Protein AF-E0S530-F1 (afdb_monomer)

Mean predicted aligned error: 7.77 Å

Solvent-accessible surface area (backbone atoms only — not comparable to full-atom values): 6742 Å² total; per-residue (Å²): 110,70,68,60,52,53,52,50,51,30,52,49,27,33,52,54,13,47,51,30,26,48,61,38,20,78,73,70,79,47,66,40,53,53,63,72,48,39,54,52,35,20,50,26,48,39,52,22,61,74,38,53,62,77,92,58,82,42,70,66,24,53,51,26,49,52,53,28,53,54,44,49,55,54,39,43,53,52,33,46,53,52,33,56,74,74,67,50,52,76,69,56,40,51,35,23,44,49,14,54,59,28,32,27,56,15,49,27,51,52,51,51,51,52,51,39,53,74,72,41,76,75,58,72,85,79,78,76,127

Structure (mmCIF, N/CA/C/O backbone):
data_AF-E0S530-F1
#
_entry.id   AF-E0S530-F1
#
loop_
_atom_site.group_PDB
_atom_site.id
_atom_site.type_symbol
_atom_site.label_atom_id
_atom_site.label_alt_id
_atom_site.label_comp_id
_atom_site.label_asym_id
_atom_site.label_entity_id
_atom_site.label_seq_id
_atom_site.pdbx_PDB_ins_code
_atom_site.Cartn_x
_atom_site.Cartn_y
_atom_site.Cartn_z
_atom_site.occupancy
_atom_site.B_iso_or_equiv
_atom_site.auth_seq_id
_atom_site.auth_comp_id
_atom_site.auth_asym_id
_atom_site.auth_atom_id
_atom_site.pdbx_PDB_model_num
ATOM 1 N N . MET A 1 1 ? 6.603 -20.401 -12.526 1.00 52.34 1 MET A N 1
ATOM 2 C CA . MET A 1 1 ? 6.529 -20.334 -11.047 1.00 52.34 1 MET A CA 1
ATOM 3 C C . MET A 1 1 ? 6.364 -18.906 -10.530 1.00 52.34 1 MET A C 1
ATOM 5 O O . MET A 1 1 ? 5.398 -18.676 -9.819 1.00 52.34 1 MET A O 1
ATOM 9 N N . ALA A 1 2 ? 7.199 -17.938 -10.933 1.00 64.62 2 ALA A N 1
ATOM 10 C CA . ALA A 1 2 ? 7.092 -16.543 -10.469 1.00 64.62 2 ALA A CA 1
ATOM 11 C C . ALA A 1 2 ? 5.698 -15.902 -10.675 1.00 64.62 2 ALA A C 1
ATOM 13 O O . ALA A 1 2 ? 5.158 -15.308 -9.751 1.00 64.62 2 ALA A O 1
ATOM 14 N N . GLY A 1 3 ? 5.066 -16.098 -11.840 1.00 64.12 3 GLY A N 1
ATOM 15 C CA . GLY A 1 3 ? 3.737 -15.532 -12.119 1.00 64.12 3 GLY A CA 1
ATOM 16 C C . GLY A 1 3 ? 2.609 -16.067 -11.225 1.00 64.12 3 GLY A C 1
ATOM 17 O O . GLY A 1 3 ? 1.749 -15.301 -10.809 1.00 64.12 3 GLY A O 1
ATOM 18 N N . PHE A 1 4 ? 2.636 -17.358 -10.870 1.00 70.44 4 PHE A N 1
ATOM 19 C CA . PHE A 1 4 ? 1.653 -17.955 -9.954 1.00 70.44 4 PHE A CA 1
ATOM 20 C C . PHE A 1 4 ? 1.797 -17.390 -8.536 1.00 70.44 4 PHE A C 1
ATOM 22 O O . PHE A 1 4 ? 0.803 -17.061 -7.900 1.00 70.44 4 PHE A O 1
ATOM 29 N N . ILE A 1 5 ? 3.037 -17.205 -8.071 1.00 75.38 5 ILE A N 1
ATOM 30 C CA . ILE A 1 5 ? 3.331 -16.613 -6.760 1.00 75.38 5 ILE A CA 1
ATOM 31 C C . ILE A 1 5 ? 2.816 -15.168 -6.693 1.00 75.38 5 ILE A C 1
ATOM 33 O O . ILE A 1 5 ? 2.154 -14.805 -5.726 1.00 75.38 5 ILE A O 1
ATOM 37 N N . ILE A 1 6 ? 3.043 -14.364 -7.738 1.00 71.81 6 ILE A N 1
ATOM 38 C CA . ILE A 1 6 ? 2.533 -12.983 -7.821 1.00 71.81 6 ILE A CA 1
ATOM 39 C C . ILE A 1 6 ? 0.999 -12.960 -7.783 1.00 71.81 6 ILE A C 1
ATOM 41 O O . ILE A 1 6 ? 0.418 -12.143 -7.074 1.00 71.81 6 ILE A O 1
ATOM 45 N N . LEU A 1 7 ? 0.342 -13.886 -8.487 1.00 71.94 7 LEU A N 1
ATOM 46 C CA . LEU A 1 7 ? -1.117 -14.029 -8.487 1.00 71.94 7 LEU A CA 1
ATOM 47 C C . LEU A 1 7 ? -1.667 -14.364 -7.096 1.00 71.94 7 LEU A C 1
ATOM 49 O O . LEU A 1 7 ? -2.623 -13.736 -6.645 1.00 71.94 7 LEU A O 1
ATOM 53 N N . VAL A 1 8 ? -1.042 -15.314 -6.396 1.00 77.19 8 VAL A N 1
ATOM 54 C CA . VAL A 1 8 ? -1.429 -15.692 -5.029 1.00 77.19 8 VAL A CA 1
ATOM 55 C C . VAL A 1 8 ? -1.219 -14.528 -4.060 1.00 77.19 8 VAL A C 1
ATOM 57 O O . VAL A 1 8 ? -2.103 -14.248 -3.254 1.00 77.19 8 VAL A O 1
ATOM 60 N N . ILE A 1 9 ? -0.097 -13.809 -4.163 1.00 75.19 9 ILE A N 1
ATOM 61 C CA . ILE A 1 9 ? 0.177 -12.625 -3.335 1.00 75.19 9 ILE A CA 1
ATOM 62 C C . ILE A 1 9 ? -0.850 -11.525 -3.612 1.00 75.19 9 ILE A C 1
ATOM 64 O O . ILE A 1 9 ? -1.372 -10.933 -2.671 1.00 75.19 9 ILE A O 1
ATOM 68 N N . MET A 1 10 ? -1.185 -11.269 -4.877 1.00 78.38 10 MET A N 1
ATOM 69 C CA . MET A 1 10 ? -2.173 -10.264 -5.271 1.00 78.38 10 MET A CA 1
ATOM 70 C C . MET A 1 10 ? -3.566 -10.587 -4.726 1.00 78.38 10 MET A C 1
ATOM 72 O O . MET A 1 10 ? -4.189 -9.736 -4.091 1.00 78.38 10 MET A O 1
ATOM 76 N N . ILE A 1 11 ? -4.051 -11.810 -4.953 1.00 79.06 11 ILE A N 1
ATOM 77 C CA . ILE A 1 11 ? -5.380 -12.234 -4.497 1.00 79.06 11 ILE A CA 1
ATOM 78 C C . ILE A 1 11 ? -5.413 -12.268 -2.969 1.00 79.06 11 ILE A C 1
ATOM 80 O O . ILE A 1 11 ? -6.341 -11.733 -2.370 1.00 79.06 11 ILE A O 1
ATOM 84 N N . GLY A 1 12 ? -4.384 -12.834 -2.335 1.00 80.31 12 GLY A N 1
ATOM 85 C CA . GLY A 1 12 ? -4.281 -12.926 -0.882 1.00 80.31 12 GLY A CA 1
ATOM 86 C C . GLY A 1 12 ? -4.242 -11.556 -0.207 1.00 80.31 12 GLY A C 1
ATOM 87 O O . GLY A 1 12 ? -5.035 -11.300 0.693 1.00 80.31 12 GLY A O 1
ATOM 88 N N . SER A 1 13 ? -3.375 -10.648 -0.664 1.00 79.88 13 SER A N 1
ATOM 89 C CA . SER A 1 13 ? -3.270 -9.290 -0.104 1.00 79.88 13 SER A CA 1
ATOM 90 C C . SER A 1 13 ? -4.552 -8.479 -0.298 1.00 79.88 13 SER A C 1
ATOM 92 O O . SER A 1 13 ? -5.013 -7.840 0.647 1.00 79.88 13 SER A O 1
ATOM 94 N N . SER A 1 14 ? -5.181 -8.571 -1.473 1.00 81.81 14 SER A N 1
ATOM 95 C CA . SER A 1 14 ? -6.445 -7.880 -1.754 1.00 81.81 14 SER A CA 1
ATOM 96 C C . SER A 1 14 ? -7.596 -8.437 -0.914 1.00 81.81 14 SER A C 1
ATOM 98 O O . SER A 1 14 ? -8.330 -7.670 -0.297 1.00 81.81 14 SER A O 1
ATOM 100 N N . ALA A 1 15 ? -7.743 -9.765 -0.841 1.00 81.56 15 ALA A N 1
ATOM 101 C CA . ALA A 1 15 ? -8.833 -10.412 -0.111 1.00 81.56 15 ALA A CA 1
ATOM 102 C C . ALA A 1 15 ? -8.708 -10.222 1.407 1.00 81.56 15 ALA A C 1
ATOM 104 O O . ALA A 1 15 ? -9.684 -9.860 2.062 1.00 81.56 15 ALA A O 1
ATOM 105 N N . VAL A 1 16 ? -7.508 -10.415 1.965 1.00 84.19 16 VAL A N 1
ATOM 106 C CA . VAL A 1 16 ? -7.248 -10.219 3.401 1.00 84.19 16 VAL A CA 1
ATOM 107 C C . VAL A 1 16 ? -7.398 -8.748 3.778 1.00 84.19 16 VAL A C 1
ATOM 109 O O . VAL A 1 16 ? -8.044 -8.429 4.776 1.00 84.19 16 VAL A O 1
ATOM 112 N N . GLY A 1 17 ? -6.856 -7.845 2.960 1.00 80.12 17 GLY A N 1
ATOM 113 C CA . GLY A 1 17 ? -6.990 -6.412 3.177 1.00 80.12 17 GLY A CA 1
ATOM 114 C C . GLY A 1 17 ? -8.447 -5.943 3.123 1.00 80.12 17 GLY A C 1
ATOM 115 O O . GLY A 1 17 ? -8.880 -5.186 3.991 1.00 80.12 17 GLY A O 1
ATOM 116 N N . TYR A 1 18 ? -9.229 -6.451 2.166 1.00 83.94 18 TYR A N 1
ATOM 117 C CA . TYR A 1 18 ? -10.654 -6.135 2.045 1.00 83.94 18 TYR A CA 1
ATOM 118 C C . TYR A 1 18 ? -11.457 -6.682 3.225 1.00 83.94 18 TYR A C 1
ATOM 120 O O . TYR A 1 18 ? -12.280 -5.967 3.792 1.00 83.94 18 TYR A O 1
ATOM 128 N N . TYR A 1 19 ? -11.184 -7.923 3.637 1.00 85.44 19 TYR A N 1
ATOM 129 C CA . TYR A 1 19 ? -11.827 -8.539 4.794 1.00 85.44 19 TYR A CA 1
ATOM 130 C C . TYR A 1 19 ? -11.589 -7.732 6.078 1.00 85.44 19 TYR A C 1
ATOM 132 O O . TYR A 1 19 ? -12.530 -7.471 6.827 1.00 85.44 19 TYR A O 1
ATOM 140 N N . PHE A 1 20 ? -10.354 -7.287 6.321 1.00 84.31 20 PHE A N 1
ATOM 141 C CA . PHE A 1 20 ? -10.040 -6.462 7.487 1.00 84.31 20 PHE A CA 1
ATOM 142 C C . PHE A 1 20 ? -10.670 -5.074 7.426 1.00 84.31 20 PHE A C 1
ATOM 144 O O . PHE A 1 20 ? -11.195 -4.626 8.445 1.00 84.31 20 PHE A O 1
ATOM 151 N N . ASN A 1 21 ? -10.670 -4.419 6.261 1.00 84.56 21 ASN A N 1
ATOM 152 C CA . ASN A 1 21 ? -11.334 -3.125 6.120 1.00 84.56 21 ASN A CA 1
ATOM 153 C C . ASN A 1 21 ? -12.842 -3.247 6.356 1.00 84.56 21 ASN A C 1
ATOM 155 O O . ASN A 1 21 ? -13.401 -2.473 7.121 1.00 84.56 21 ASN A O 1
ATOM 159 N N . ARG A 1 22 ? -13.484 -4.260 5.767 1.00 83.19 22 ARG A N 1
ATOM 160 C CA . ARG A 1 22 ? -14.925 -4.470 5.907 1.00 83.19 22 ARG A CA 1
ATOM 161 C C . ARG A 1 22 ? -15.324 -4.853 7.329 1.00 83.19 22 ARG A C 1
ATOM 163 O O . ARG A 1 22 ? -16.273 -4.302 7.861 1.00 83.19 22 ARG A O 1
ATOM 170 N N . SER A 1 23 ? -14.547 -5.713 7.990 1.00 83.56 23 SER A N 1
ATOM 171 C CA . SER A 1 23 ? -14.772 -6.040 9.404 1.00 83.56 23 SER A CA 1
ATOM 172 C C . SER A 1 23 ? -14.628 -4.828 10.331 1.00 83.56 23 SER A C 1
ATOM 174 O O . SER A 1 23 ? -15.208 -4.842 11.417 1.00 83.56 23 SER A O 1
ATOM 176 N N . TYR A 1 24 ? -13.812 -3.840 9.962 1.00 81.44 24 TYR A N 1
ATOM 177 C CA . TYR A 1 24 ? -13.686 -2.589 10.703 1.00 81.44 24 TYR A CA 1
ATOM 178 C C . TYR A 1 24 ? -14.868 -1.661 10.397 1.00 81.44 24 TYR A C 1
ATOM 180 O O . TYR A 1 24 ? -15.516 -1.171 11.317 1.00 81.44 24 TYR A O 1
ATOM 188 N N . GLU A 1 25 ? -15.198 -1.487 9.119 1.00 84.69 25 GLU A N 1
ATOM 189 C CA . GLU A 1 25 ? -16.310 -0.656 8.648 1.00 84.69 25 GLU A CA 1
ATOM 190 C C . GLU A 1 25 ? -17.656 -1.112 9.224 1.00 84.69 25 GLU A C 1
ATOM 192 O O . GLU A 1 25 ? -18.409 -0.290 9.737 1.00 84.69 25 GLU A O 1
ATOM 197 N N . ASP A 1 26 ? -17.911 -2.422 9.276 1.00 85.69 26 ASP A N 1
ATOM 198 C CA . ASP A 1 26 ? -19.126 -2.988 9.878 1.00 85.69 26 ASP A CA 1
ATOM 199 C C . ASP A 1 26 ? -19.234 -2.693 11.392 1.00 85.69 26 ASP A C 1
ATOM 201 O O . ASP A 1 26 ? -20.335 -2.666 11.943 1.00 85.69 26 ASP A O 1
ATOM 205 N N . LYS A 1 27 ? -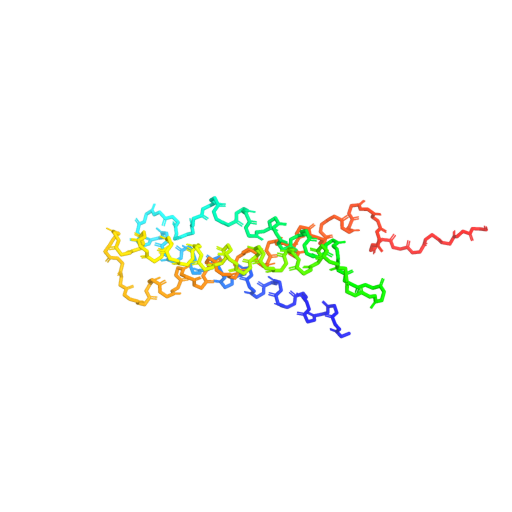18.105 -2.478 12.086 1.00 84.44 27 LYS A N 1
ATOM 206 C CA . LYS A 1 27 ? -18.067 -2.186 13.531 1.00 84.44 27 LYS A CA 1
ATOM 207 C C . LYS A 1 27 ? -18.131 -0.695 13.853 1.00 84.44 27 LYS A C 1
ATOM 209 O O . LYS A 1 27 ? -18.736 -0.328 14.856 1.00 84.44 27 LYS A O 1
ATOM 214 N N . TYR A 1 28 ? -17.459 0.134 13.057 1.00 82.38 28 TYR A N 1
ATOM 215 C CA . TYR A 1 28 ? -17.228 1.550 13.361 1.00 82.38 28 TYR A CA 1
ATOM 216 C C . TYR A 1 28 ? -17.973 2.505 12.416 1.00 82.38 28 TYR A C 1
ATOM 218 O O . TYR A 1 28 ? -17.988 3.707 12.659 1.00 82.38 28 TYR A O 1
ATOM 226 N N . GLY A 1 29 ? -18.629 1.986 11.372 1.00 79.19 29 GLY A N 1
ATOM 227 C CA . GLY A 1 29 ? -19.440 2.756 10.424 1.00 79.19 29 GLY A CA 1
ATOM 228 C C . GLY A 1 29 ? -18.644 3.513 9.357 1.00 79.19 29 GLY A C 1
ATOM 229 O O . GLY A 1 29 ? -19.246 4.123 8.479 1.00 79.19 29 GLY A O 1
ATOM 230 N N . GLU A 1 30 ? -17.311 3.463 9.407 1.00 79.75 30 GLU A N 1
ATOM 231 C CA . GLU A 1 30 ? -16.412 4.110 8.450 1.00 79.75 30 GLU A CA 1
ATOM 232 C C . GLU A 1 30 ? -15.256 3.174 8.064 1.00 79.75 30 GLU A C 1
ATOM 234 O O . GLU A 1 30 ? -14.819 2.354 8.881 1.00 79.75 30 GLU A O 1
ATOM 239 N N . PRO A 1 31 ? -14.731 3.277 6.828 1.00 78.44 31 PRO A N 1
ATOM 240 C CA . PRO A 1 31 ? -13.591 2.480 6.405 1.00 78.44 31 PRO A CA 1
ATOM 241 C C . PRO A 1 31 ? -12.354 2.816 7.244 1.00 78.44 31 PRO A C 1
ATOM 243 O O . PRO A 1 31 ? -12.028 3.977 7.475 1.00 78.44 31 PRO A O 1
ATOM 246 N N . ALA A 1 32 ? -11.613 1.782 7.639 1.00 75.88 32 ALA A N 1
ATOM 247 C CA . ALA A 1 32 ? -10.370 1.934 8.398 1.00 75.88 32 ALA A CA 1
ATOM 248 C C . ALA A 1 32 ? -9.251 2.579 7.564 1.00 75.88 32 ALA A C 1
ATOM 250 O O . ALA A 1 32 ? -8.285 3.130 8.103 1.00 75.88 32 ALA A O 1
ATOM 251 N N . ILE A 1 33 ? -9.352 2.443 6.239 1.00 79.75 33 ILE A N 1
ATOM 252 C CA . ILE A 1 33 ? -8.357 2.947 5.307 1.00 79.75 33 ILE A CA 1
ATOM 253 C C . ILE A 1 33 ? -8.501 4.447 5.071 1.00 79.75 33 ILE A C 1
ATOM 255 O O . ILE A 1 33 ? -9.578 4.973 4.798 1.00 79.75 33 ILE A O 1
ATOM 259 N N . ASN A 1 34 ? -7.364 5.133 5.062 1.00 83.88 34 ASN A N 1
ATOM 260 C CA . ASN A 1 34 ? -7.304 6.491 4.556 1.00 83.88 34 ASN A CA 1
ATOM 261 C C . ASN A 1 34 ? -7.158 6.440 3.029 1.00 83.88 34 ASN A C 1
ATOM 263 O O . ASN A 1 34 ? -6.098 6.080 2.507 1.00 83.88 34 ASN A O 1
ATOM 267 N N . TRP A 1 35 ? -8.217 6.826 2.318 1.00 80.00 35 TRP A N 1
ATOM 268 C CA . TRP A 1 35 ? -8.271 6.804 0.854 1.00 80.00 35 TRP A CA 1
ATOM 269 C C . TRP A 1 35 ? -7.185 7.647 0.181 1.00 80.00 35 TRP A C 1
ATOM 271 O O . TRP A 1 35 ? -6.615 7.213 -0.818 1.00 80.00 35 TRP A O 1
ATOM 281 N N . ALA A 1 36 ? -6.849 8.818 0.730 1.00 83.50 36 ALA A N 1
ATOM 282 C CA . ALA A 1 36 ? -5.805 9.667 0.159 1.00 83.50 36 ALA A CA 1
ATOM 283 C C . ALA A 1 36 ? -4.434 8.980 0.240 1.00 83.50 36 ALA A C 1
ATOM 285 O O . ALA A 1 36 ? -3.689 8.941 -0.741 1.00 83.50 36 ALA A O 1
ATOM 286 N N . ALA A 1 37 ? -4.133 8.373 1.390 1.00 84.19 37 ALA A N 1
ATOM 287 C CA . ALA A 1 37 ? -2.910 7.604 1.573 1.00 84.19 37 ALA A CA 1
ATOM 288 C C . ALA A 1 37 ? -2.895 6.339 0.700 1.00 84.19 37 ALA A C 1
ATOM 290 O O . ALA A 1 37 ? -1.880 6.035 0.079 1.00 84.19 37 ALA A O 1
ATOM 291 N N . PHE A 1 38 ? -4.030 5.645 0.596 1.00 85.88 38 PHE A N 1
ATOM 292 C CA . PHE A 1 38 ? -4.188 4.452 -0.233 1.00 85.88 38 PHE A CA 1
ATOM 293 C C . PHE A 1 38 ? -3.890 4.733 -1.715 1.00 85.88 38 PHE A C 1
ATOM 295 O O . PHE A 1 38 ? -3.098 4.017 -2.330 1.00 85.88 38 PHE A O 1
ATOM 302 N N . VAL A 1 39 ? -4.478 5.793 -2.284 1.00 86.56 39 VAL A N 1
ATOM 303 C CA . VAL A 1 39 ? -4.264 6.169 -3.692 1.00 86.56 39 VAL A CA 1
ATOM 304 C C . VAL A 1 39 ? -2.803 6.539 -3.937 1.00 86.56 39 VAL A C 1
ATOM 306 O O . VAL A 1 39 ? -2.214 6.106 -4.928 1.00 86.56 39 VAL A O 1
ATOM 309 N N . LEU A 1 40 ? -2.200 7.295 -3.017 1.00 88.06 40 LEU A N 1
ATOM 310 C CA . LEU A 1 40 ? -0.801 7.701 -3.123 1.00 88.06 40 LEU A CA 1
ATOM 311 C C . LEU A 1 40 ? 0.149 6.490 -3.095 1.00 88.06 40 LEU A C 1
ATOM 313 O O . LEU A 1 40 ? 1.057 6.399 -3.921 1.00 88.06 40 LEU A O 1
ATOM 317 N N . GLN A 1 41 ? -0.097 5.530 -2.199 1.00 87.81 41 GLN A N 1
ATOM 318 C CA . GLN A 1 41 ? 0.666 4.280 -2.104 1.00 87.81 41 GLN A CA 1
ATOM 319 C C . GLN A 1 41 ? 0.534 3.440 -3.371 1.00 87.81 41 GLN A C 1
ATOM 321 O O . GLN A 1 41 ? 1.542 3.003 -3.928 1.00 87.81 41 GLN A O 1
ATOM 326 N N . ALA A 1 42 ? -0.697 3.243 -3.852 1.00 85.56 42 ALA A N 1
ATOM 327 C CA . ALA A 1 42 ? -0.948 2.493 -5.076 1.00 85.56 42 ALA A CA 1
ATOM 328 C C . ALA A 1 42 ? -0.220 3.127 -6.271 1.00 85.56 42 ALA A C 1
ATOM 330 O O . ALA A 1 42 ? 0.394 2.409 -7.059 1.00 85.56 42 ALA A O 1
ATOM 331 N N . LEU A 1 43 ? -0.213 4.462 -6.368 1.00 88.31 43 LEU A N 1
ATOM 332 C CA . LEU A 1 43 ? 0.490 5.195 -7.420 1.00 88.31 43 LEU A CA 1
ATOM 333 C C . LEU A 1 43 ? 2.010 5.019 -7.329 1.00 88.31 43 LEU A C 1
ATOM 335 O O . LEU A 1 43 ? 2.639 4.704 -8.336 1.00 88.31 43 LEU A O 1
ATOM 339 N N . PHE A 1 44 ? 2.612 5.163 -6.146 1.00 89.69 44 PHE A N 1
ATOM 340 C CA . PHE A 1 44 ? 4.059 4.977 -5.988 1.00 89.69 44 PHE A CA 1
ATOM 341 C C . PHE A 1 44 ? 4.502 3.546 -6.291 1.00 89.69 44 PHE A C 1
ATOM 343 O O . PHE A 1 44 ? 5.522 3.353 -6.953 1.00 89.69 44 PHE A O 1
ATOM 350 N N . ILE A 1 45 ? 3.725 2.546 -5.870 1.00 87.38 45 ILE A N 1
ATOM 351 C CA . ILE A 1 45 ? 3.995 1.141 -6.200 1.00 87.38 45 ILE A CA 1
ATOM 352 C C . ILE A 1 45 ? 3.863 0.921 -7.704 1.00 87.38 45 ILE A C 1
ATOM 354 O O . ILE A 1 45 ? 4.727 0.287 -8.302 1.00 87.38 45 ILE A O 1
ATOM 358 N N . LEU A 1 46 ? 2.831 1.478 -8.334 1.00 87.44 46 LEU A N 1
ATOM 359 C CA . LEU A 1 46 ? 2.647 1.392 -9.778 1.00 87.44 46 LEU A CA 1
ATOM 360 C C . LEU A 1 46 ? 3.839 2.013 -10.529 1.00 87.44 46 LEU A C 1
ATOM 362 O O . LEU A 1 46 ? 4.383 1.384 -11.433 1.00 87.44 46 LEU A O 1
ATOM 366 N N . CYS A 1 47 ? 4.299 3.202 -10.130 1.00 87.62 47 CYS A N 1
ATOM 367 C CA . CYS A 1 47 ? 5.480 3.851 -10.707 1.00 87.62 47 CYS A CA 1
ATOM 368 C C . CYS A 1 47 ? 6.768 3.040 -10.483 1.00 87.62 47 CYS A C 1
ATOM 370 O O . CYS A 1 47 ? 7.582 2.916 -11.404 1.00 87.62 47 CYS A O 1
ATOM 372 N N . ALA A 1 48 ? 6.947 2.444 -9.301 1.00 86.94 48 ALA A N 1
ATOM 373 C CA . ALA A 1 48 ? 8.062 1.537 -9.033 1.00 86.94 48 ALA A CA 1
ATOM 374 C C . ALA A 1 48 ? 8.013 0.313 -9.963 1.00 86.94 48 ALA A C 1
ATOM 376 O O . ALA A 1 48 ? 9.014 -0.040 -10.577 1.00 86.94 48 ALA A O 1
ATOM 377 N N . LEU A 1 49 ? 6.840 -0.293 -10.146 1.00 83.81 49 LEU A N 1
ATOM 378 C CA . LEU A 1 49 ? 6.672 -1.435 -11.045 1.00 83.81 49 LEU A CA 1
ATOM 379 C C . LEU A 1 49 ? 6.855 -1.059 -12.528 1.00 83.81 49 LEU A C 1
ATOM 381 O O . LEU A 1 49 ? 7.382 -1.860 -13.294 1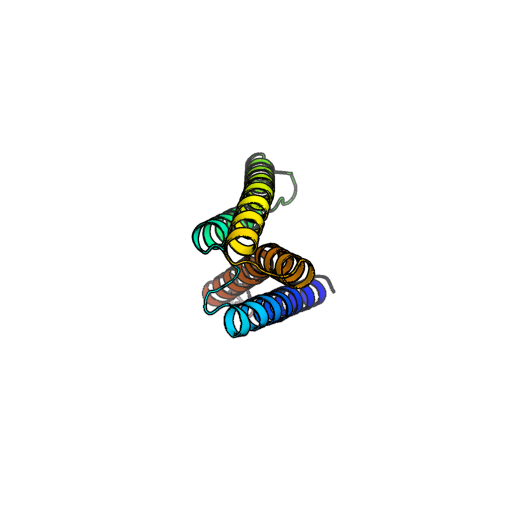.00 83.81 49 LEU A O 1
ATOM 385 N N . PHE A 1 50 ? 6.485 0.154 -12.949 1.00 83.00 50 PHE A N 1
ATOM 386 C CA . PHE A 1 50 ? 6.753 0.634 -14.313 1.00 83.00 50 PHE A CA 1
ATOM 387 C C . PHE A 1 50 ? 8.230 0.925 -14.577 1.00 83.00 50 PHE A C 1
ATOM 389 O O . PHE A 1 50 ? 8.695 0.800 -15.706 1.00 83.00 50 PHE A O 1
ATOM 396 N N . THR A 1 51 ? 8.965 1.311 -13.539 1.00 86.00 51 THR A N 1
ATOM 397 C CA . THR A 1 51 ? 10.413 1.543 -13.594 1.00 86.00 51 THR A CA 1
ATOM 398 C C . THR A 1 51 ? 11.210 0.315 -13.155 1.00 86.00 51 THR A C 1
ATOM 400 O O . THR A 1 51 ? 12.396 0.443 -12.849 1.00 86.00 51 THR A O 1
ATOM 403 N N . TRP A 1 52 ? 10.566 -0.862 -13.117 1.00 81.31 52 TRP A N 1
ATOM 404 C CA . TRP A 1 52 ? 11.168 -2.094 -12.624 1.00 81.31 52 TRP A CA 1
ATOM 405 C C . TRP A 1 52 ? 12.509 -2.362 -13.315 1.00 81.31 52 TRP A C 1
ATOM 407 O O . TRP A 1 52 ? 12.586 -2.314 -14.547 1.00 81.31 52 TRP A O 1
ATOM 417 N N . PRO A 1 53 ? 13.570 -2.643 -12.544 1.00 79.56 53 PRO A N 1
ATOM 418 C CA . PRO A 1 53 ? 14.913 -2.732 -13.085 1.00 79.56 53 PRO A CA 1
ATOM 419 C C . PRO A 1 53 ? 15.062 -3.923 -14.031 1.00 79.56 53 PRO A C 1
ATOM 421 O O . PRO A 1 53 ? 14.714 -5.055 -13.687 1.00 79.56 53 PRO A O 1
ATOM 424 N N . ASN A 1 54 ? 15.576 -3.656 -15.233 1.00 76.31 54 ASN A N 1
ATOM 425 C CA . ASN A 1 54 ? 15.934 -4.679 -16.212 1.00 76.31 54 ASN A CA 1
ATOM 426 C C . ASN A 1 54 ? 16.917 -4.112 -17.261 1.00 76.31 54 ASN A C 1
ATOM 428 O O . ASN A 1 54 ? 16.466 -3.376 -18.143 1.00 76.31 54 ASN A O 1
ATOM 432 N N . PRO A 1 55 ? 18.230 -4.432 -17.231 1.00 75.38 55 PRO A N 1
ATOM 433 C CA . PRO A 1 55 ? 18.982 -5.222 -16.241 1.00 75.38 55 PRO A CA 1
ATOM 434 C C . PRO A 1 55 ? 19.488 -4.419 -15.025 1.00 75.38 55 PRO A C 1
ATOM 436 O O . PRO A 1 55 ? 19.711 -5.005 -13.969 1.00 75.38 55 PRO A O 1
ATOM 439 N N . ASP A 1 56 ? 19.640 -3.098 -15.148 1.00 81.31 56 ASP A N 1
ATOM 440 C CA . ASP A 1 56 ? 20.220 -2.244 -14.105 1.00 81.31 56 ASP A CA 1
ATOM 441 C C . ASP A 1 56 ? 19.159 -1.549 -13.246 1.00 81.31 56 ASP A C 1
ATOM 443 O O . ASP A 1 56 ? 18.043 -1.255 -13.689 1.00 81.31 56 ASP A O 1
ATOM 447 N N . VAL A 1 57 ? 19.524 -1.247 -11.997 1.00 82.12 57 VAL A N 1
ATOM 448 C CA . VAL A 1 57 ? 18.659 -0.499 -11.083 1.00 82.12 57 VAL A CA 1
ATOM 449 C C . VAL A 1 57 ? 18.587 0.966 -11.498 1.00 82.12 57 VAL A C 1
ATOM 451 O O . VAL A 1 57 ? 19.552 1.713 -11.369 1.00 82.12 57 VAL A O 1
ATOM 454 N N . SER A 1 58 ? 17.413 1.392 -11.968 1.00 87.12 58 SER A N 1
ATOM 455 C CA . SER A 1 58 ? 17.151 2.795 -12.289 1.00 87.12 58 SER A CA 1
ATOM 456 C C . SER A 1 58 ? 17.103 3.649 -11.019 1.00 87.12 58 SER A C 1
ATOM 458 O O . SER A 1 58 ? 16.463 3.279 -10.035 1.00 87.12 58 SER A O 1
ATOM 460 N N . PHE A 1 59 ? 17.703 4.842 -11.057 1.00 88.44 59 PHE A N 1
ATOM 461 C CA . PHE A 1 59 ? 17.564 5.840 -9.990 1.00 88.44 59 PHE A CA 1
ATOM 462 C C . PHE A 1 59 ? 16.088 6.110 -9.651 1.00 88.44 59 PHE A C 1
ATOM 464 O O . PHE A 1 59 ? 15.718 6.186 -8.481 1.00 88.44 59 PHE A O 1
ATOM 471 N N . TRP A 1 60 ? 15.222 6.165 -10.668 1.00 86.75 60 TRP A N 1
ATOM 472 C CA . TRP A 1 60 ? 13.786 6.377 -10.479 1.00 86.75 60 TRP A CA 1
ATOM 473 C C . TRP A 1 60 ? 13.112 5.233 -9.729 1.00 86.75 60 TRP A C 1
ATOM 475 O O . TRP A 1 60 ? 12.261 5.496 -8.886 1.00 86.75 60 TRP A O 1
ATOM 485 N N . PHE A 1 61 ? 13.524 3.986 -9.968 1.00 87.25 61 PHE A N 1
ATOM 486 C CA . PHE A 1 61 ? 13.019 2.841 -9.211 1.00 87.25 61 PHE A CA 1
ATOM 487 C C . PHE A 1 61 ? 13.298 3.005 -7.713 1.00 87.25 61 PHE A C 1
ATOM 489 O O . PHE A 1 61 ? 12.400 2.832 -6.888 1.00 87.25 61 PHE A O 1
ATOM 496 N N . ILE A 1 62 ? 14.523 3.418 -7.366 1.00 89.56 62 ILE A N 1
ATOM 497 C CA . ILE A 1 62 ? 14.929 3.681 -5.979 1.00 89.56 62 ILE A CA 1
ATOM 498 C C . ILE A 1 62 ? 14.087 4.813 -5.379 1.00 89.56 62 ILE A C 1
ATOM 500 O O . ILE A 1 62 ? 13.557 4.660 -4.279 1.00 89.56 62 ILE A O 1
ATOM 504 N N . VAL A 1 63 ? 13.912 5.922 -6.106 1.00 92.69 63 VAL A N 1
ATOM 505 C CA . VAL A 1 63 ? 13.089 7.059 -5.659 1.00 92.69 63 VAL A CA 1
ATOM 506 C C . VAL A 1 63 ? 11.648 6.625 -5.382 1.00 92.69 63 VAL A C 1
ATOM 508 O O . VAL A 1 63 ? 11.123 6.929 -4.311 1.00 92.69 63 VAL A O 1
ATOM 511 N N . TRP A 1 64 ? 11.017 5.868 -6.284 1.00 92.12 64 TRP A N 1
ATOM 512 C CA . TRP A 1 64 ? 9.647 5.384 -6.084 1.00 92.12 64 TRP A CA 1
ATOM 513 C C . TRP A 1 64 ? 9.531 4.400 -4.917 1.00 92.12 64 TRP A C 1
ATOM 515 O O . TRP A 1 64 ? 8.554 4.459 -4.170 1.00 92.12 64 TRP A O 1
ATOM 525 N N . CYS A 1 65 ? 10.540 3.552 -4.694 1.00 87.94 65 CYS A N 1
ATOM 526 C CA . CYS A 1 65 ? 10.587 2.675 -3.523 1.00 87.94 65 CYS A CA 1
ATOM 527 C C . CYS A 1 65 ? 10.683 3.474 -2.215 1.00 87.94 65 CYS A C 1
ATOM 529 O O . CYS A 1 65 ? 9.955 3.185 -1.266 1.00 87.94 65 CYS A O 1
ATOM 531 N N . LEU A 1 66 ? 11.533 4.504 -2.166 1.00 90.94 66 LEU A N 1
ATOM 532 C CA . LEU A 1 66 ? 11.669 5.371 -0.992 1.00 90.94 66 LEU A CA 1
ATOM 533 C C . LEU A 1 66 ? 10.387 6.164 -0.716 1.00 90.94 66 LEU A C 1
ATOM 535 O O . LEU A 1 66 ? 9.927 6.203 0.424 1.00 90.94 66 LEU A O 1
ATOM 539 N N . LEU A 1 67 ? 9.774 6.748 -1.749 1.00 91.50 67 LEU A N 1
ATOM 540 C CA . LEU A 1 67 ? 8.499 7.459 -1.619 1.00 91.50 67 LEU A CA 1
ATOM 541 C C . LEU A 1 67 ? 7.374 6.527 -1.156 1.00 91.50 67 LEU A C 1
ATOM 543 O O . LEU A 1 67 ? 6.590 6.905 -0.284 1.00 91.50 67 LEU A O 1
ATOM 547 N N . SER A 1 68 ? 7.330 5.298 -1.676 1.00 89.69 68 SER A N 1
ATOM 548 C CA . SER A 1 68 ? 6.398 4.259 -1.227 1.00 89.69 68 SER A CA 1
ATOM 549 C C . SER A 1 68 ? 6.588 3.941 0.260 1.00 89.69 68 SER A C 1
ATOM 551 O O . SER A 1 68 ? 5.628 4.002 1.029 1.00 89.69 68 SER A O 1
ATOM 553 N N . LEU A 1 69 ? 7.828 3.709 0.706 1.00 89.25 69 LEU A N 1
ATOM 554 C CA . LEU A 1 69 ? 8.142 3.446 2.116 1.00 89.25 69 LEU A CA 1
ATOM 555 C C . LEU A 1 69 ? 7.723 4.601 3.036 1.00 89.25 69 LEU A C 1
ATOM 557 O O . LEU A 1 69 ? 7.062 4.369 4.050 1.00 89.25 69 LEU A O 1
ATOM 561 N N . ILE A 1 70 ? 8.062 5.843 2.678 1.00 90.75 70 ILE A N 1
ATOM 562 C CA . ILE A 1 70 ? 7.681 7.031 3.459 1.00 90.75 70 ILE A CA 1
ATOM 563 C C . ILE A 1 70 ? 6.154 7.152 3.524 1.00 90.75 70 ILE A C 1
ATOM 565 O O . ILE A 1 70 ? 5.592 7.379 4.598 1.00 90.75 70 ILE A O 1
ATOM 569 N N . SER A 1 71 ? 5.472 6.941 2.396 1.00 90.50 71 SER A N 1
ATOM 570 C CA . SER A 1 71 ? 4.011 6.964 2.326 1.00 90.50 71 SER A CA 1
ATOM 571 C C . SER A 1 71 ? 3.375 5.904 3.229 1.00 90.50 71 SER A C 1
ATOM 573 O O . SER A 1 71 ? 2.401 6.197 3.921 1.00 90.50 71 SER A O 1
ATOM 575 N N . TYR A 1 72 ? 3.945 4.698 3.302 1.00 87.75 72 TYR A N 1
ATOM 576 C CA . TYR A 1 72 ? 3.509 3.665 4.243 1.00 87.75 72 TYR A CA 1
ATOM 577 C C . TYR A 1 72 ? 3.633 4.093 5.700 1.00 87.75 72 TYR A C 1
ATOM 579 O O . TYR A 1 72 ? 2.665 3.954 6.446 1.00 87.75 72 TYR A O 1
ATOM 587 N N . VAL A 1 73 ? 4.767 4.664 6.104 1.00 88.62 73 VAL A N 1
ATOM 588 C CA . VAL A 1 73 ? 4.953 5.131 7.487 1.00 88.62 73 VAL A CA 1
ATOM 589 C C . VAL A 1 73 ? 3.910 6.190 7.854 1.00 88.62 73 VAL A C 1
ATOM 591 O O . VAL A 1 73 ? 3.244 6.068 8.883 1.00 88.62 73 VAL A O 1
ATOM 594 N N . VAL A 1 74 ? 3.715 7.192 6.993 1.00 88.62 74 VAL A N 1
ATOM 595 C CA . VAL A 1 74 ? 2.735 8.265 7.225 1.00 88.62 74 VAL A CA 1
ATOM 596 C C . VAL A 1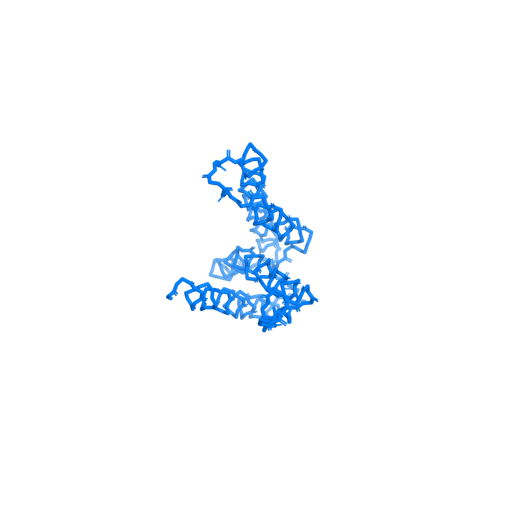 74 ? 1.310 7.710 7.286 1.00 88.62 74 VAL A C 1
ATOM 598 O O . VAL A 1 74 ? 0.555 8.056 8.194 1.00 88.62 74 VAL A O 1
ATOM 601 N N . ALA A 1 75 ? 0.950 6.807 6.372 1.00 86.25 75 ALA A N 1
ATOM 602 C CA . ALA A 1 75 ? -0.375 6.195 6.342 1.00 86.25 75 ALA A CA 1
ATOM 603 C C . ALA A 1 75 ? -0.668 5.362 7.591 1.00 86.25 75 ALA A C 1
ATOM 605 O O . ALA A 1 75 ? -1.779 5.415 8.107 1.00 86.25 75 ALA A O 1
ATOM 606 N N . VAL A 1 76 ? 0.318 4.614 8.093 1.00 88.56 76 VAL A N 1
ATOM 607 C CA . VAL A 1 76 ? 0.171 3.813 9.315 1.00 88.56 76 VAL A CA 1
ATOM 608 C C . VAL A 1 76 ? -0.043 4.716 10.527 1.00 88.56 76 VAL A C 1
ATOM 610 O O . VAL A 1 76 ? -0.915 4.428 11.345 1.00 88.56 76 VAL A O 1
ATOM 613 N N . ILE A 1 77 ? 0.702 5.821 10.636 1.00 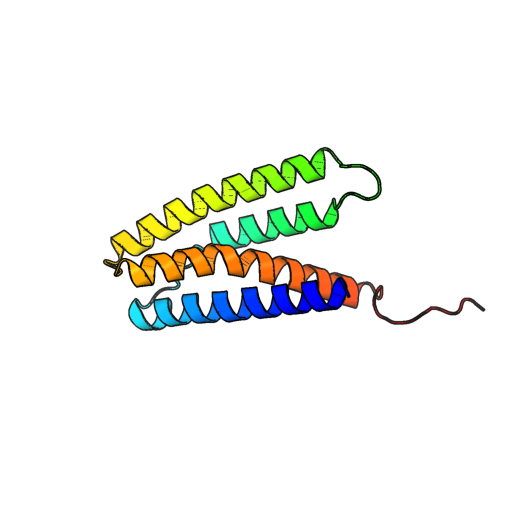88.88 77 ILE A N 1
ATOM 614 C CA . ILE A 1 77 ? 0.529 6.793 11.725 1.00 88.88 77 ILE A CA 1
ATOM 615 C C . ILE A 1 77 ? -0.865 7.427 11.656 1.00 88.88 77 ILE A C 1
ATOM 617 O O . ILE A 1 77 ? -1.570 7.441 12.663 1.00 88.88 77 ILE A O 1
ATOM 621 N N . ALA A 1 78 ? -1.285 7.887 10.475 1.00 86.44 78 ALA A N 1
ATOM 622 C CA . ALA A 1 78 ? -2.592 8.511 10.278 1.00 86.44 78 ALA A CA 1
ATOM 623 C C . ALA A 1 78 ? -3.753 7.531 10.529 1.00 86.44 78 ALA A C 1
ATOM 625 O O . ALA A 1 78 ? -4.700 7.872 11.231 1.00 86.44 78 ALA A O 1
ATOM 626 N N . CYS A 1 79 ? -3.662 6.302 10.011 1.00 86.75 79 CYS A N 1
ATOM 627 C CA . CYS A 1 79 ? -4.655 5.243 10.222 1.00 86.75 79 CYS A CA 1
ATOM 628 C C . CYS A 1 79 ? -4.755 4.868 11.705 1.00 86.75 79 CYS A C 1
ATOM 630 O O . CYS A 1 79 ? -5.853 4.775 12.249 1.00 86.75 79 CYS A O 1
ATOM 632 N N . LYS A 1 80 ? -3.614 4.740 12.396 1.00 86.56 80 LYS A N 1
ATOM 633 C CA . LYS A 1 80 ? -3.590 4.490 13.839 1.00 86.56 80 LYS A CA 1
ATOM 634 C C . LYS A 1 80 ? -4.265 5.621 14.618 1.00 86.56 80 LYS A C 1
ATOM 636 O O . LYS A 1 80 ? -5.116 5.338 15.450 1.00 86.56 80 LYS A O 1
ATOM 641 N N . GLN A 1 81 ? -3.898 6.876 14.353 1.00 86.69 81 GLN A N 1
ATOM 642 C CA . GLN A 1 81 ? -4.486 8.036 15.032 1.00 86.69 81 GLN A CA 1
ATOM 643 C C . GLN A 1 81 ? -5.997 8.120 14.803 1.00 86.69 81 GLN A C 1
ATOM 645 O O . GLN A 1 81 ? -6.744 8.368 15.744 1.00 86.69 81 GLN A O 1
ATOM 650 N N . HIS A 1 82 ? -6.447 7.868 13.575 1.00 84.50 82 HIS A N 1
ATOM 651 C CA . HIS A 1 82 ? -7.865 7.852 13.232 1.00 84.50 82 HIS A CA 1
ATOM 652 C C . HIS A 1 82 ? -8.625 6.738 13.968 1.00 84.50 82 HIS A C 1
ATOM 654 O O . HIS A 1 82 ? -9.664 6.992 14.575 1.00 84.50 82 HIS A O 1
ATOM 660 N N . ALA A 1 83 ? -8.073 5.525 14.006 1.00 83.12 83 ALA A N 1
ATOM 661 C CA . ALA A 1 83 ? -8.686 4.413 14.726 1.00 83.12 83 ALA A CA 1
ATOM 662 C C . ALA A 1 83 ? -8.696 4.633 16.253 1.00 83.12 83 ALA A C 1
ATOM 664 O O . ALA A 1 83 ? -9.664 4.284 16.929 1.00 83.12 83 ALA A O 1
ATOM 665 N N . GLU A 1 84 ? -7.659 5.266 16.811 1.00 86.0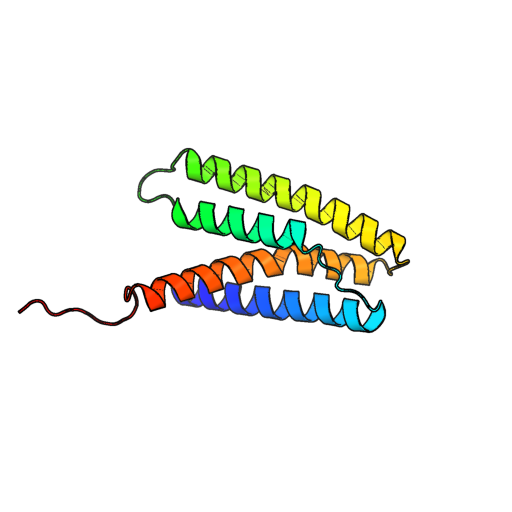0 84 GLU A N 1
ATOM 666 C CA . GLU A 1 84 ? -7.637 5.680 18.221 1.00 86.00 84 GLU A CA 1
ATOM 667 C C . GLU A 1 84 ? -8.706 6.746 18.522 1.00 86.00 84 GLU A C 1
ATOM 669 O O . GLU A 1 84 ? -9.363 6.664 19.559 1.00 86.00 84 GLU A O 1
ATOM 674 N N . GLN A 1 85 ? -8.942 7.701 17.613 1.00 84.94 85 GLN A N 1
ATOM 675 C CA . GLN A 1 85 ? -10.004 8.711 17.748 1.00 84.94 85 GLN A CA 1
ATOM 676 C C . GLN A 1 85 ? -11.412 8.103 17.729 1.00 84.94 85 GLN A C 1
ATOM 678 O O . GLN A 1 85 ? -12.294 8.595 18.428 1.00 84.94 85 GLN A O 1
ATOM 683 N N . GLN A 1 86 ? -11.616 7.018 16.979 1.00 80.81 86 GLN A N 1
ATOM 684 C CA . GLN A 1 86 ? -12.879 6.273 16.955 1.00 80.81 86 GLN A CA 1
ATOM 685 C C . GLN A 1 86 ? -13.060 5.336 18.166 1.00 80.81 86 GLN A C 1
ATOM 687 O O . GLN A 1 86 ? -14.067 4.636 18.265 1.00 80.81 86 GLN A O 1
ATOM 692 N N . GLY A 1 87 ? -12.099 5.298 19.098 1.00 81.75 87 GLY A N 1
ATOM 693 C CA . GLY A 1 87 ? -12.153 4.412 20.261 1.00 81.75 87 GLY A CA 1
ATOM 694 C C . GLY A 1 87 ? -11.986 2.933 19.902 1.00 81.75 87 GLY A C 1
ATOM 695 O O . GLY A 1 87 ? -12.483 2.063 20.622 1.00 81.75 87 GLY A O 1
ATOM 696 N N . ALA A 1 88 ? -11.311 2.626 18.789 1.00 82.94 88 ALA A N 1
ATOM 697 C CA . ALA A 1 88 ? -11.136 1.255 18.340 1.00 82.94 88 ALA A CA 1
ATOM 698 C C . ALA A 1 88 ? -10.271 0.432 19.308 1.00 82.94 88 ALA A C 1
ATOM 700 O O . ALA A 1 88 ? -9.304 0.913 19.908 1.00 82.94 88 ALA A O 1
ATOM 701 N N . LEU A 1 89 ? -10.593 -0.857 19.440 1.00 86.50 89 LEU A N 1
ATOM 702 C CA . LEU A 1 89 ? -9.798 -1.779 20.248 1.00 86.50 89 LEU A CA 1
ATOM 703 C C . LEU A 1 89 ? -8.429 -2.005 19.595 1.00 86.50 89 LEU A C 1
ATOM 705 O O . LEU A 1 89 ? -8.302 -2.033 18.372 1.00 86.50 89 LEU A O 1
ATOM 709 N N . ARG A 1 90 ? -7.394 -2.267 20.406 1.00 84.19 90 ARG A N 1
ATOM 710 C CA . ARG A 1 90 ? -6.021 -2.518 19.916 1.00 84.19 90 ARG A CA 1
ATOM 711 C C . ARG A 1 90 ? -5.939 -3.592 18.827 1.00 84.19 90 ARG A C 1
ATOM 713 O O . ARG A 1 90 ? -5.068 -3.513 17.965 1.00 84.19 90 ARG A O 1
ATOM 720 N N . GLU A 1 91 ? -6.797 -4.607 18.876 1.00 85.75 91 GLU A N 1
ATOM 721 C CA . GLU A 1 91 ? -6.846 -5.655 17.851 1.00 85.75 91 GLU A CA 1
ATOM 722 C C . GLU A 1 91 ? -7.415 -5.155 16.523 1.00 85.75 91 GLU A C 1
ATOM 724 O O . GLU A 1 91 ? -6.890 -5.498 15.464 1.00 85.75 91 GLU A O 1
ATOM 729 N N . ASP A 1 92 ? -8.445 -4.315 16.566 1.00 83.19 92 ASP A N 1
ATOM 730 C CA . ASP A 1 92 ? -9.076 -3.764 15.370 1.00 83.19 92 ASP A CA 1
ATOM 731 C C . ASP A 1 92 ? -8.194 -2.670 14.736 1.00 83.19 92 ASP A C 1
ATOM 733 O O . ASP A 1 92 ? -8.079 -2.622 13.513 1.00 83.19 92 ASP A O 1
ATOM 737 N N . ILE A 1 93 ? -7.428 -1.916 15.540 1.00 84.50 93 ILE A N 1
ATOM 738 C CA . ILE A 1 93 ? -6.366 -1.012 15.052 1.00 84.50 93 ILE A CA 1
ATOM 739 C C . ILE A 1 93 ? -5.305 -1.790 14.254 1.00 84.50 93 ILE A C 1
ATOM 741 O O . ILE A 1 93 ? -4.872 -1.353 13.188 1.00 84.50 93 ILE A O 1
ATOM 745 N N . LYS A 1 94 ? -4.882 -2.971 14.729 1.00 84.44 94 LYS A N 1
ATOM 746 C CA . LYS A 1 94 ? -3.911 -3.808 13.997 1.00 84.44 94 LYS A CA 1
ATOM 747 C C . LYS A 1 94 ? -4.471 -4.295 12.660 1.00 84.44 94 LYS A C 1
ATOM 749 O O . LYS A 1 94 ? -3.735 -4.313 11.675 1.00 84.44 94 LYS A O 1
ATOM 754 N N . LYS A 1 95 ? -5.753 -4.673 12.616 1.00 82.00 95 LYS A N 1
ATOM 755 C CA . LYS A 1 95 ? -6.433 -5.077 11.373 1.00 82.00 95 LYS A CA 1
ATOM 756 C C . LYS A 1 95 ? -6.547 -3.909 10.393 1.00 82.00 95 LYS A C 1
ATOM 758 O O . LYS A 1 95 ? -6.257 -4.097 9.217 1.00 82.00 95 LYS A O 1
ATOM 763 N N . ALA A 1 96 ? -6.883 -2.714 10.880 1.00 81.69 96 ALA A N 1
ATOM 764 C CA . ALA A 1 96 ? -6.939 -1.489 10.082 1.00 81.69 96 ALA A CA 1
ATOM 765 C C . ALA A 1 96 ? -5.580 -1.163 9.439 1.00 81.69 96 ALA A C 1
ATOM 767 O O . ALA A 1 96 ? -5.483 -0.975 8.227 1.00 81.69 96 ALA A O 1
ATOM 768 N N . ILE A 1 97 ? -4.504 -1.214 10.231 1.00 86.50 97 ILE A N 1
ATOM 769 C CA . ILE A 1 97 ? -3.132 -1.021 9.744 1.00 86.50 97 ILE A CA 1
ATOM 770 C C . ILE A 1 97 ? -2.761 -2.090 8.707 1.00 86.50 97 ILE A C 1
ATOM 772 O O . ILE A 1 97 ? -2.205 -1.769 7.657 1.00 86.50 97 ILE A O 1
ATOM 776 N N . ALA A 1 98 ? -3.085 -3.360 8.969 1.00 84.94 98 ALA A N 1
ATOM 777 C CA . ALA A 1 98 ? -2.824 -4.442 8.024 1.00 84.94 98 ALA A CA 1
ATOM 778 C C . ALA A 1 98 ? -3.579 -4.237 6.698 1.00 84.94 98 ALA A C 1
ATOM 780 O O . ALA A 1 98 ? -2.998 -4.443 5.631 1.00 84.94 98 ALA A O 1
ATOM 781 N N . ALA A 1 99 ? -4.833 -3.778 6.748 1.00 84.00 99 ALA A N 1
ATOM 782 C CA . ALA A 1 99 ? -5.619 -3.440 5.564 1.00 84.00 99 ALA A CA 1
ATOM 783 C C . ALA A 1 99 ? -4.981 -2.296 4.763 1.00 84.00 99 ALA A C 1
ATOM 785 O O . ALA A 1 99 ? -4.789 -2.437 3.554 1.00 84.00 99 ALA A O 1
ATOM 786 N N . GLN A 1 100 ? -4.574 -1.214 5.439 1.00 85.44 100 GLN A N 1
ATOM 787 C CA . GLN A 1 100 ? -3.898 -0.069 4.822 1.00 85.44 100 GLN A CA 1
ATOM 788 C C . GLN A 1 100 ? -2.575 -0.465 4.148 1.00 85.44 100 GLN A C 1
ATOM 790 O O . GLN A 1 100 ? -2.184 0.157 3.166 1.00 85.44 100 GLN A O 1
ATOM 795 N N . ILE A 1 101 ? -1.882 -1.495 4.645 1.00 84.81 101 ILE A N 1
ATOM 796 C CA . ILE A 1 101 ? -0.632 -1.975 4.042 1.00 84.81 101 ILE A CA 1
ATOM 797 C C . ILE A 1 101 ? -0.895 -2.889 2.839 1.00 84.81 101 ILE A C 1
ATOM 799 O O . ILE A 1 101 ? -0.279 -2.716 1.785 1.00 84.81 101 ILE A O 1
ATOM 803 N N . LEU A 1 102 ? -1.800 -3.860 2.990 1.00 84.31 102 LEU A N 1
ATOM 804 C CA . LEU A 1 102 ? -2.013 -4.932 2.013 1.00 84.31 102 LEU A CA 1
ATOM 805 C C . LEU A 1 102 ? -2.820 -4.488 0.787 1.00 84.31 102 LEU A C 1
ATOM 807 O O . LEU A 1 102 ? -2.498 -4.895 -0.332 1.00 84.31 102 LEU A O 1
ATOM 811 N N . LEU A 1 103 ? -3.844 -3.652 0.976 1.00 83.12 103 LEU A N 1
ATOM 812 C CA . LEU A 1 103 ? -4.740 -3.238 -0.107 1.00 83.12 103 LEU A CA 1
ATOM 813 C C . LEU A 1 103 ? -4.023 -2.475 -1.239 1.00 83.12 103 LEU A C 1
ATOM 815 O O . LEU A 1 103 ? -4.272 -2.811 -2.402 1.00 83.12 103 LEU A O 1
ATOM 819 N N . PRO A 1 104 ? -3.137 -1.488 -0.977 1.00 84.25 104 PRO A N 1
ATOM 820 C CA . PRO A 1 104 ? -2.444 -0.771 -2.049 1.00 84.25 104 PRO A CA 1
ATOM 821 C C . PRO A 1 104 ? -1.544 -1.679 -2.891 1.00 84.25 104 PRO A C 1
ATOM 823 O O . PRO A 1 104 ? -1.492 -1.520 -4.109 1.00 84.25 104 PRO A O 1
ATOM 826 N N . VAL A 1 105 ? -0.880 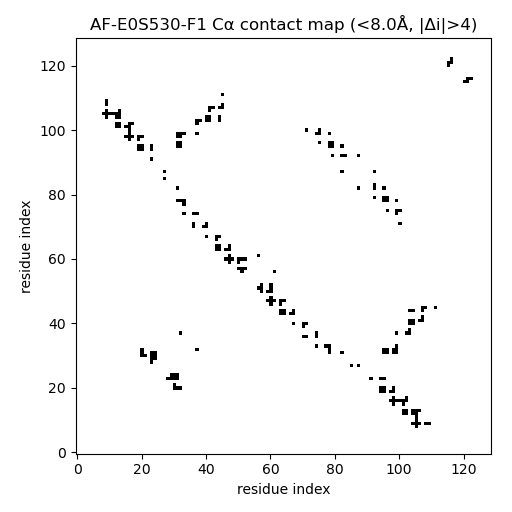-2.662 -2.264 1.00 81.31 105 VAL A N 1
ATOM 827 C CA . VAL A 1 105 ? -0.029 -3.636 -2.969 1.00 81.31 105 VAL A CA 1
ATOM 828 C C . VAL A 1 105 ? -0.868 -4.476 -3.923 1.00 81.31 105 VAL A C 1
ATOM 830 O O . VAL A 1 105 ? -0.564 -4.546 -5.114 1.00 81.31 105 VAL A O 1
ATOM 833 N N . GLY A 1 106 ? -1.942 -5.085 -3.412 1.00 80.44 106 GLY A N 1
ATOM 834 C CA . GLY A 1 106 ? -2.840 -5.905 -4.220 1.00 80.44 106 GLY A CA 1
ATOM 835 C C . GLY A 1 106 ? -3.442 -5.112 -5.381 1.00 80.44 106 GLY A C 1
ATOM 836 O O . GLY A 1 106 ? -3.398 -5.555 -6.529 1.00 80.44 106 GLY A O 1
ATOM 837 N N . THR A 1 107 ? -3.896 -3.888 -5.104 1.00 83.31 107 THR A N 1
ATOM 838 C CA . THR A 1 107 ? -4.498 -2.994 -6.103 1.00 83.31 107 THR A CA 1
ATOM 839 C C . THR A 1 107 ? -3.511 -2.604 -7.201 1.00 83.31 107 THR A C 1
ATOM 841 O O . THR A 1 107 ? -3.855 -2.679 -8.379 1.00 83.31 107 THR A O 1
ATOM 844 N N . ALA A 1 108 ? -2.274 -2.239 -6.852 1.00 82.88 108 ALA A N 1
ATOM 845 C CA . ALA A 1 108 ? -1.262 -1.874 -7.840 1.00 82.88 108 ALA A CA 1
ATOM 846 C C . ALA A 1 108 ? -0.944 -3.035 -8.798 1.00 82.88 108 ALA A C 1
ATOM 848 O O . ALA A 1 108 ? -0.831 -2.822 -10.006 1.00 82.88 108 ALA A O 1
ATOM 849 N N . ILE A 1 109 ? -0.868 -4.271 -8.288 1.00 80.50 109 ILE A N 1
ATOM 850 C CA . ILE A 1 109 ? -0.638 -5.462 -9.122 1.00 80.50 109 ILE A CA 1
ATOM 851 C C . ILE A 1 109 ? -1.848 -5.737 -10.031 1.00 80.50 109 ILE A C 1
ATOM 853 O O . ILE A 1 109 ? -1.658 -6.012 -11.217 1.00 80.50 109 ILE A O 1
ATOM 857 N N . VAL A 1 110 ? -3.083 -5.615 -9.521 1.00 83.31 110 VAL A N 1
ATOM 858 C CA . VAL A 1 110 ? -4.311 -5.771 -10.329 1.00 83.31 110 VAL A CA 1
ATOM 859 C C . VAL A 1 110 ? -4.349 -4.754 -11.469 1.00 83.31 110 VAL A C 1
ATOM 861 O O . VAL A 1 110 ? -4.608 -5.131 -12.613 1.00 83.31 110 VAL A O 1
ATOM 864 N N . ILE A 1 111 ? -4.053 -3.482 -11.182 1.00 83.38 111 ILE A N 1
ATOM 865 C CA . ILE A 1 111 ? -3.997 -2.419 -12.197 1.00 83.38 111 ILE A CA 1
ATOM 866 C C . ILE A 1 111 ? -2.963 -2.771 -13.269 1.00 83.38 111 ILE A C 1
ATOM 868 O O . ILE A 1 111 ? -3.244 -2.654 -14.461 1.00 83.38 111 ILE A O 1
ATOM 872 N N . LEU A 1 112 ? -1.788 -3.253 -12.869 1.00 81.69 112 LEU A N 1
ATOM 873 C CA . LEU A 1 112 ? -0.726 -3.604 -13.806 1.00 81.69 112 LEU A CA 1
ATOM 874 C C . LEU A 1 112 ? -1.116 -4.789 -14.703 1.00 81.69 112 LEU A C 1
ATOM 876 O O . LEU A 1 112 ? -0.899 -4.736 -15.915 1.00 81.69 112 LEU A O 1
ATOM 880 N N . LEU A 1 113 ? -1.762 -5.819 -14.146 1.00 79.06 113 LEU A N 1
ATOM 881 C CA . LEU A 1 113 ? -2.319 -6.924 -14.934 1.00 79.06 113 LEU A CA 1
ATOM 882 C C . LEU A 1 113 ? -3.398 -6.442 -15.909 1.00 79.06 113 LEU A C 1
ATOM 884 O O . LEU A 1 113 ? -3.386 -6.850 -17.070 1.00 79.06 113 LEU A O 1
ATOM 888 N N . ALA A 1 114 ? -4.296 -5.558 -15.471 1.00 81.75 114 ALA A N 1
ATOM 889 C CA . ALA A 1 114 ? -5.335 -4.995 -16.328 1.00 81.75 114 ALA A CA 1
ATOM 890 C C . ALA A 1 114 ? -4.725 -4.214 -17.504 1.00 81.75 114 ALA A C 1
ATOM 892 O O . ALA A 1 114 ? -5.114 -4.427 -18.653 1.00 81.75 114 ALA A O 1
ATOM 893 N N . ILE A 1 115 ? -3.709 -3.385 -17.245 1.00 82.88 115 ILE A N 1
ATOM 894 C CA . ILE A 1 115 ? -2.963 -2.665 -18.287 1.00 82.88 115 ILE A CA 1
ATOM 895 C C . ILE A 1 115 ? -2.295 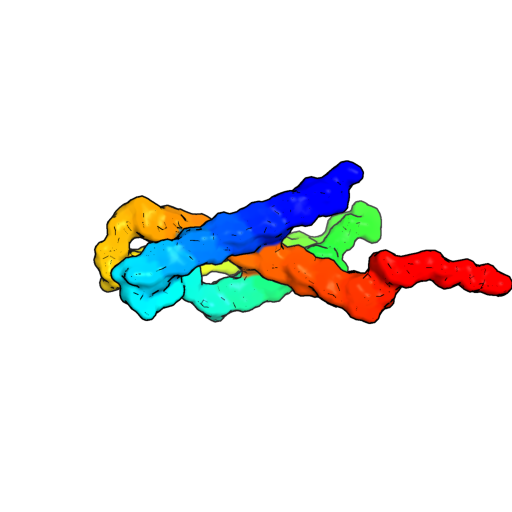-3.654 -19.256 1.00 82.88 115 ILE A C 1
ATOM 897 O O . ILE A 1 115 ? -2.412 -3.494 -20.470 1.00 82.88 115 ILE A O 1
ATOM 901 N N . ALA A 1 116 ? -1.649 -4.708 -18.752 1.00 79.06 116 ALA A N 1
ATOM 902 C CA . ALA A 1 116 ? -1.001 -5.721 -19.589 1.00 79.06 116 ALA A CA 1
ATOM 903 C C . ALA A 1 116 ? -1.993 -6.494 -20.480 1.00 79.06 116 ALA A C 1
ATOM 905 O O . ALA A 1 116 ? -1.665 -6.825 -21.624 1.00 79.06 116 ALA A O 1
ATOM 906 N N . MET A 1 117 ? -3.204 -6.762 -19.978 1.00 79.44 117 MET A N 1
ATOM 907 C CA . MET A 1 117 ? -4.288 -7.370 -20.756 1.00 79.44 117 MET A CA 1
ATOM 908 C C . MET A 1 117 ? -4.781 -6.430 -21.862 1.00 79.44 117 MET A C 1
ATOM 910 O O . MET A 1 117 ? -4.896 -6.860 -23.00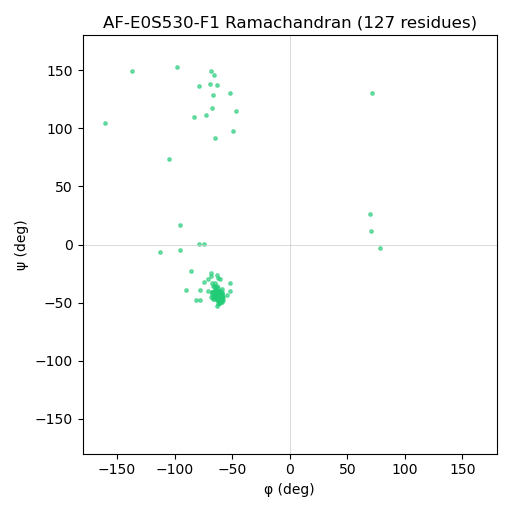9 1.00 79.44 117 MET A O 1
ATOM 914 N N . VAL A 1 118 ? -5.011 -5.149 -21.549 1.00 78.88 118 VAL A N 1
ATOM 915 C CA . VAL A 1 118 ? -5.473 -4.138 -22.520 1.00 78.88 118 VAL A CA 1
ATOM 916 C C . VAL A 1 118 ? -4.435 -3.890 -23.615 1.00 78.88 118 VAL A C 1
ATOM 918 O O . VAL A 1 118 ? -4.785 -3.799 -24.790 1.00 78.88 118 VAL A O 1
ATOM 921 N N . LEU A 1 119 ? -3.150 -3.838 -23.259 1.00 76.31 119 LEU A N 1
ATOM 922 C CA . LEU A 1 119 ? -2.051 -3.672 -24.216 1.00 76.31 119 LEU A CA 1
ATOM 923 C C . LEU A 1 119 ? -1.751 -4.947 -25.028 1.00 76.31 119 LEU A C 1
ATOM 925 O O . LEU A 1 119 ? -0.849 -4.943 -25.866 1.00 76.31 119 LEU A O 1
ATOM 929 N N . GLY A 1 120 ? -2.488 -6.042 -24.806 1.00 60.88 120 GLY A N 1
ATOM 930 C CA . GLY A 1 120 ? -2.369 -7.281 -25.578 1.00 60.88 120 GLY A CA 1
ATOM 931 C C . GLY A 1 120 ? -1.084 -8.074 -25.324 1.00 60.88 120 GLY A C 1
ATOM 932 O O . GLY A 1 120 ? -0.806 -9.027 -26.048 1.00 60.88 120 GLY A O 1
ATOM 933 N N . VAL A 1 121 ? -0.306 -7.733 -24.292 1.00 60.59 121 VAL A N 1
ATOM 934 C CA . VAL A 1 121 ? 0.979 -8.391 -23.979 1.00 60.59 121 VAL A CA 1
ATOM 935 C C . VAL A 1 121 ? 0.769 -9.836 -23.504 1.00 60.59 121 VAL A C 1
ATOM 937 O O . VAL A 1 121 ? 1.619 -10.696 -23.712 1.00 60.59 121 VAL A O 1
ATOM 940 N N . LEU A 1 122 ? -0.396 -10.125 -22.918 1.00 53.72 122 LEU A N 1
ATOM 941 C CA . LEU A 1 122 ? -0.801 -11.463 -22.465 1.00 53.72 122 LEU A CA 1
ATOM 942 C C . LEU A 1 122 ? -1.650 -12.224 -23.503 1.00 53.72 122 LEU A C 1
ATOM 944 O O . 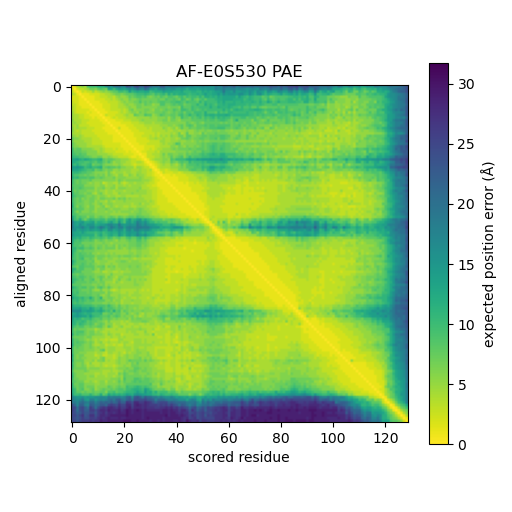LEU A 1 122 ? -1.973 -13.393 -23.302 1.00 53.72 122 LEU A O 1
ATOM 948 N N . GLY A 1 123 ? -2.001 -11.576 -24.618 1.00 46.84 123 GLY A N 1
ATOM 949 C CA . GLY A 1 123 ? -2.897 -12.096 -25.648 1.00 46.84 123 GLY A CA 1
ATOM 950 C C . GLY A 1 123 ? -2.169 -12.542 -26.911 1.00 46.84 123 GLY A C 1
ATOM 951 O O . GLY A 1 123 ? -2.301 -11.890 -27.937 1.00 46.84 123 GLY A O 1
ATOM 952 N N . GLY A 1 124 ? -1.469 -13.678 -26.844 1.00 44.56 124 GLY A N 1
ATOM 953 C CA . GLY A 1 124 ? -1.207 -14.540 -28.003 1.00 44.56 124 GLY A CA 1
ATOM 954 C C . GLY A 1 124 ? -0.224 -14.020 -29.058 1.00 44.56 124 GLY A C 1
ATOM 955 O O . GLY A 1 124 ? -0.341 -12.929 -29.609 1.00 44.56 124 GLY A O 1
ATOM 956 N N . GLY A 1 125 ? 0.738 -14.873 -29.414 1.00 46.75 125 GLY A N 1
ATOM 957 C CA . GLY A 1 125 ? 1.684 -14.623 -30.491 1.00 46.75 125 GLY A CA 1
ATOM 958 C C . GLY A 1 125 ? 1.011 -14.120 -31.767 1.00 46.75 125 GLY A C 1
ATOM 959 O O . GLY A 1 125 ? 0.324 -14.863 -32.468 1.00 46.75 125 GLY A O 1
ATOM 960 N N . LYS A 1 126 ? 1.314 -12.876 -32.145 1.00 43.69 126 LYS A N 1
ATOM 961 C CA . LYS A 1 126 ? 1.307 -12.510 -33.557 1.00 43.69 126 LYS A CA 1
ATOM 962 C C . LYS A 1 126 ? 2.425 -13.310 -34.225 1.00 43.69 126 LYS A C 1
ATOM 964 O O . LYS A 1 126 ? 3.567 -12.862 -34.280 1.00 43.69 126 LYS A O 1
ATOM 969 N N . LYS A 1 127 ? 2.077 -14.493 -34.750 1.00 48.69 127 LYS A N 1
ATOM 970 C CA . LYS A 1 127 ? 2.724 -15.054 -35.942 1.00 48.69 127 LYS A CA 1
ATOM 971 C C . LYS A 1 127 ? 2.727 -13.931 -36.983 1.00 48.69 127 LYS A C 1
ATOM 973 O O . LYS A 1 127 ? 1.703 -13.668 -37.612 1.00 48.69 127 LYS A O 1
ATOM 978 N N . LYS A 1 128 ? 3.844 -13.215 -37.107 1.00 45.16 128 LYS A N 1
ATOM 979 C CA . LYS A 1 128 ? 4.117 -12.443 -38.316 1.00 45.16 128 LYS A CA 1
ATOM 980 C C . LYS A 1 128 ? 4.346 -13.476 -39.419 1.00 45.16 128 LYS A C 1
ATOM 982 O O . LYS A 1 128 ? 5.187 -14.357 -39.259 1.00 45.16 128 LYS A O 1
ATOM 987 N N . ARG A 1 129 ? 3.465 -13.419 -40.420 1.00 43.09 129 ARG A N 1
ATOM 988 C CA . ARG A 1 129 ? 3.606 -14.095 -41.711 1.00 43.09 129 ARG A CA 1
ATOM 989 C C . ARG A 1 129 ? 4.940 -13.745 -42.351 1.00 43.09 129 ARG A C 1
ATOM 991 O O . ARG A 1 129 ? 5.385 -12.596 -42.129 1.00 43.09 129 ARG A O 1
#

Secondary structure (DSSP, 8-state):
-HHHHHHHHHHHHHHHHHHHHHHHHHHHSS-SS-HHHHHHHHHHHHHHHHT--SSS--HHHHHHHHHHHHHHHHHHHHHHHHHHHTT--HHHHHHHHHHHHHHHHHHHHHHHHHHHHHTTTTS------

Organism: Butyrivibrio proteoclasticus (strain ATCC 51982 / DSM 14932 / B316) (NCBI:txid515622)

Foldseek 3Di:
DVVVVLVCLLCVLQVLLVVLQVVLCVVQVDGLFDPVLLVQLLVLVLQLVVQPDDPDRDPSNVVSVVSNVVSLVVRLVVSLVVCVVSVHDPVSNVSSSSSNVRNSSSNSSVVVVVVCVVVCVVPDDPPDD

Radius of gyration: 17.23 Å; Cα contacts (8 Å, |Δi|>4): 135; chains: 1; bounding box: 40×30×62 Å

Sequence (129 aa):
MAGFIILVIMIGSSAVGYYFNRSYEDKYGEPAINWAAFVLQALFILCALFTWPNPDVSFWFIVWCLLSLISYVVAVIACKQHAEQQGALREDIKKAIAAQILLPVGTAIVILLAIAMVLGVLGGGKKKR

pLDDT: mean 80.45, std 10.67, range [43.09, 92.69]